Protein 3NBM (pdb70)

Nearest PDB structures (foldseek):
  3nbm-assembly1_A  TM=1.002E+00  e=9.941E-20  Streptococcus pneumoniae TIGR4
  1h9c-assembly1_A  TM=7.839E-01  e=8.349E-05  Escherichia coli str. K-12 substr. W3110
  1iib-assembly1_A  TM=7.149E-01  e=2.773E-05  Escherichia coli K-12
  2wy2-assembly1_D  TM=7.143E-01  e=6.442E-05  Escherichia coli
  5veg-assembly3_C  TM=4.419E-01  e=1.312E-02  Limosilactobacillus reuteri

Solvent-accessible surface area: 5790 Å² total

InterPro domains:
  IPR003352 Phosphotransferase system, EIIC [PF02378] (29-353)
  IPR003501 Phosphotransferase system, EIIB component, type 2/3 [PF02302] (457-543)
  IPR004501 Phosphotransferase system, EIIC component, type 3 [PS51105] (8-414)
  IPR013012 Phosphotransferase system, EIIB component, type 3 [PS51100] (455-558)
  IPR036095 PTS system IIB component-like superfamily [SSF52794] (456-542)
  IPR041713 PTS system lactose-specific EIICB component, IIB domain [cd05565] (456-554)
  IPR051088 Bacterial PTS System Sugar-Specific EIIC/EIIB [PTHR33989] (1-439)

B-factor: mean 13.68, std 9.18, range [4.87, 83.89]

CATH classification: 3.40.50.2300

Foldseek 3Di:
DAAEEEEEEQPPCLSVLLQVLQVVLCVVVVHRYHYDYDYPPVCLVVLVHQEYEYEARCQVCQVCVVSCVVSVRFYYYDHVVSVVSSVHSNVSNVVVVVRPD

Secondary structure (DSSP, 8-state):
--EEEEEEESSSSHHHHHHHHHHHHHHHHT-SEEEEEEETTS-S-----SEEEE-GGGGGGS---TGGGGTT-EEEE----HHHHHT-HHHHHHHHHHT--

Sequence (101 aa):
KELKVLVLCAGSGTSAQQLANAINEGANLTEVVRRVIANSGAYGAHYDIGVYDLIILAPQVRSYYREKKVDAEERLLGIQIVVATRGEYIHHLTKSPSKALQFVLEEHYQ

Radius of gyration: 12.32 Å; Cα contacts (8 Å, |Δi|>4): 194; chains: 1; bounding box: 29×33×20 Å

Organism: Streptococcus pneumoniae serotype 4 (strain ATCC BAA-334 / TIGR4) (NCBI:txid170187)

Structure (mmCIF, N/CA/C/O backbone):
data_3NBM
#
_entry.id   3NBM
#
_cell.length_a   41.372
_cell.length_b   41.372
_cell.length_c   98.527
_cell.angle_alpha   90.000
_cell.angle_beta   90.000
_cell.angle_gamma   90.000
#
_symmetry.space_group_name_H-M   'P 43 21 2'
#
loop_
_entity.id
_entity.type
_entity.pdbx_description
1 polymer 'PTS system, lactose-specific IIBC components'
2 non-polymer GLYCEROL
3 water water
#
loop_
_atom_site.group_PDB
_atom_site.id
_atom_site.type_symbol
_atom_site.label_atom_id
_atom_site.label_alt_id
_atom_site.label_comp_id
_atom_site.label_asym_id
_atom_site.label_entity_id
_atom_site.label_seq_id
_atom_site.pdbx_PDB_ins_code
_atom_site.Cartn_x
_atom_site.Cartn_y
_atom_site.Cartn_z
_atom_site.occupancy
_atom_site.B_iso_or_equiv
_atom_site.auth_seq_id
_atom_site.auth_comp_id
_atom_site.auth_asym_id
_atom_site.auth_atom_id
_atom_site.pdbx_PDB_model_num
ATOM 1 N N . LYS A 1 5 ? 4.527 15.548 26.945 1.00 22.46 454 LYS A N 1
ATOM 2 C CA . LYS A 1 5 ? 5.949 15.524 26.504 1.00 19.16 454 LYS A CA 1
ATOM 3 C C . LYS A 1 5 ? 6.657 14.259 26.999 1.00 16.93 454 LYS A C 1
ATOM 4 O O . LYS A 1 5 ? 6.393 13.750 28.091 1.00 18.52 454 LYS A O 1
ATOM 6 N N . GLU A 1 6 ? 7.571 13.767 26.182 1.00 13.59 455 GLU A N 1
ATOM 7 C CA . GLU A 1 6 ? 8.465 12.69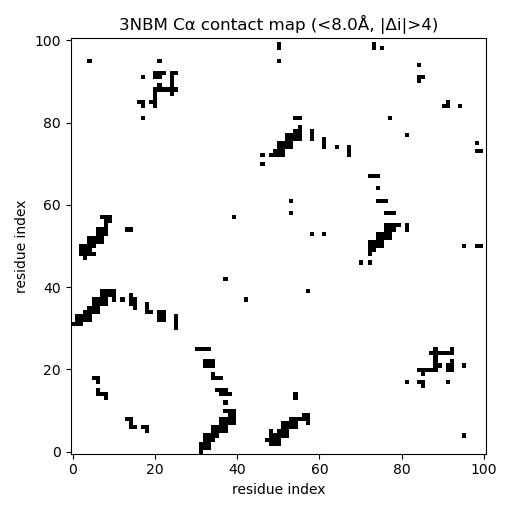1 26.582 1.00 10.94 455 GLU A CA 1
ATOM 8 C C . GLU A 1 6 ? 9.420 13.168 27.670 1.00 8.72 455 GLU A C 1
ATOM 9 O O . GLU A 1 6 ? 9.974 14.242 27.553 1.00 9.53 455 GLU A O 1
ATOM 15 N N . LEU A 1 7 ? 9.594 12.366 28.707 1.00 7.80 456 LEU A N 1
ATOM 16 C CA . LEU A 1 7 ? 10.558 12.642 29.760 1.00 7.46 456 LEU A CA 1
ATOM 17 C C . LEU A 1 7 ? 11.985 12.474 29.229 1.00 6.82 456 LEU A C 1
ATOM 18 O O . LEU A 1 7 ? 12.308 11.448 28.629 1.00 8.09 456 LEU A O 1
ATOM 23 N N . LYS A 1 8 ? 12.817 13.488 29.432 1.00 6.03 457 LYS A N 1
ATOM 24 C CA . LYS A 1 8 ? 14.191 13.497 28.908 1.00 6.30 457 LYS A CA 1
ATOM 25 C C . LYS A 1 8 ? 15.162 13.348 30.088 1.00 5.59 457 LYS A C 1
ATOM 26 O O . LYS A 1 8 ? 15.160 14.170 31.011 1.00 5.78 457 LYS A O 1
ATOM 32 N N . VAL A 1 9 ? 15.974 12.291 30.031 1.00 5.29 458 VAL A N 1
ATOM 33 C CA . VAL A 1 9 ? 16.916 11.937 31.085 1.00 5.30 458 VAL A CA 1
ATOM 34 C C . VAL A 1 9 ? 18.346 11.994 30.530 1.00 4.93 458 VAL A C 1
ATOM 35 O O . VAL A 1 9 ? 18.612 11.489 29.450 1.00 5.52 458 VAL A O 1
ATOM 39 N N . LEU A 1 10 ? 19.243 12.615 31.287 1.00 5.14 459 LEU A N 1
ATOM 40 C CA . LEU A 1 10 ? 20.672 12.633 30.971 1.00 4.95 459 LEU A CA 1
ATOM 41 C C . LEU A 1 10 ? 21.444 11.966 32.093 1.00 5.13 459 LEU A C 1
ATOM 42 O O . LEU A 1 10 ? 21.284 12.337 33.254 1.00 6.09 459 LEU A O 1
ATOM 47 N N . VAL A 1 11 ? 22.209 10.930 31.756 1.00 4.88 460 VAL A N 1
ATOM 48 C CA . VAL A 1 11 ? 23.090 10.254 32.704 1.00 5.28 460 VAL A CA 1
ATOM 49 C C . VAL A 1 11 ? 24.525 10.743 32.449 1.00 4.87 460 VAL A C 1
ATOM 50 O O . VAL A 1 11 ? 24.996 10.677 31.324 1.00 5.78 460 VAL A O 1
ATOM 54 N N . LEU A 1 12 ? 25.191 11.226 33.499 1.00 5.44 461 LEU A N 1
ATOM 55 C CA . LEU A 1 12 ? 26.544 11.762 33.369 1.00 5.56 461 LEU A CA 1
ATOM 56 C C . LEU A 1 12 ? 27.535 10.903 34.127 1.00 6.57 461 LEU A C 1
ATOM 57 O O . LEU A 1 12 ? 27.282 10.479 35.249 1.00 7.28 461 LEU A O 1
ATOM 62 N N . CYS A 1 13 ? 28.692 10.669 33.510 1.00 6.93 462 CYS A N 1
ATOM 63 C CA . CYS A 1 13 ? 29.811 10.026 34.192 1.00 7.46 462 CYS A CA 1
ATOM 64 C C . CYS A 1 13 ? 31.057 10.903 34.022 1.00 8.61 462 CYS A C 1
ATOM 65 O O . CYS A 1 13 ? 30.966 12.044 33.548 1.00 9.69 462 CYS A O 1
ATOM 68 N N . ALA A 1 14 ? 32.202 10.362 34.428 1.00 8.98 463 ALA A N 1
ATOM 69 C CA . ALA A 1 14 ? 33.462 11.063 34.349 1.00 10.62 463 ALA A CA 1
ATOM 70 C C . ALA A 1 14 ? 34.219 10.744 33.062 1.00 11.51 463 ALA A C 1
ATOM 71 O O . ALA A 1 14 ? 35.386 11.115 32.923 1.00 14.52 463 ALA A O 1
ATOM 73 N N . GLY A 1 15 ? 33.555 10.099 32.113 1.00 11.23 464 GLY A N 1
ATOM 74 C CA . GLY A 1 15 ? 34.106 9.795 30.803 1.00 12.56 464 GLY A CA 1
ATOM 75 C C . GLY A 1 15 ? 34.522 8.365 30.568 1.00 11.52 464 GLY A C 1
ATOM 76 O O . GLY A 1 15 ? 35.069 8.057 29.523 1.00 12.97 464 GLY A O 1
ATOM 77 N N . SER A 1 16 ? 34.264 7.485 31.528 1.00 10.81 465 SER A N 1
ATOM 78 C CA . SER A 1 16 ? 34.563 6.074 31.335 1.00 9.67 465 SER A CA 1
ATOM 79 C C . SER A 1 16 ? 33.600 5.404 30.370 1.00 10.07 465 SER A C 1
ATOM 80 O O . SER A 1 16 ? 33.893 4.327 29.851 1.00 11.15 465 SER A O 1
ATOM 83 N N 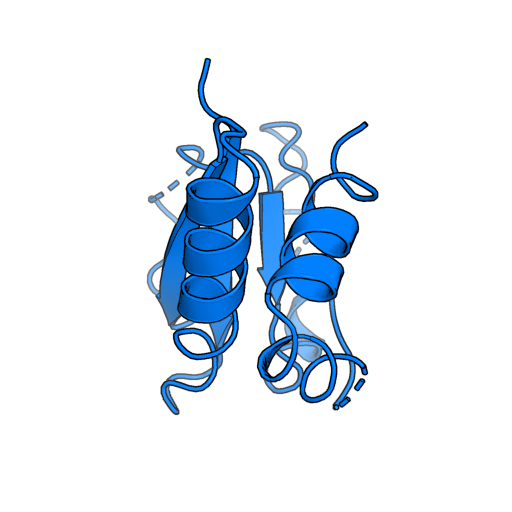. GLY A 1 17 ? 32.430 6.015 30.194 1.00 11.10 466 GLY A N 1
ATOM 84 C CA . GLY A 1 17 ? 31.365 5.424 29.398 1.00 11.48 466 GLY A CA 1
ATOM 85 C C . GLY A 1 17 ? 30.337 4.642 30.208 1.00 10.00 466 GLY A C 1
ATOM 86 O O . GLY A 1 17 ? 29.355 4.101 29.681 1.00 11.25 466 GLY A O 1
ATOM 87 N N . THR A 1 18 ? 30.530 4.594 31.513 1.00 8.95 467 THR A N 1
ATOM 88 C CA . THR A 1 18 ? 29.590 3.927 32.365 1.00 8.01 467 THR A CA 1
ATOM 89 C C . THR A 1 18 ? 28.179 4.544 32.273 1.00 7.78 467 THR A C 1
ATOM 90 O O . THR A 1 18 ? 27.196 3.836 32.443 1.00 8.84 467 THR A O 1
ATOM 94 N N . SER A 1 19 ? 28.072 5.852 32.014 1.00 7.43 468 SER A N 1
ATOM 95 C CA . SER A 1 19 ? 26.760 6.491 31.890 1.00 6.97 468 SER A CA 1
ATOM 96 C C . SER A 1 19 ? 25.889 5.843 30.804 1.00 7.19 468 SER A C 1
ATOM 97 O O . SER A 1 19 ? 24.670 5.745 30.935 1.00 7.39 468 SER A O 1
ATOM 100 N N . ALA A 1 20 ? 26.508 5.401 29.724 1.00 7.38 469 ALA A N 1
ATOM 101 C CA . ALA A 1 20 ? 25.790 4.760 28.641 1.00 8.63 469 ALA A CA 1
ATOM 102 C C . ALA A 1 20 ? 25.121 3.457 29.098 1.00 8.55 469 ALA A C 1
ATOM 103 O O . ALA A 1 20 ? 24.080 3.086 28.555 1.00 9.04 469 ALA A O 1
ATOM 105 N N A GLN A 1 21 ? 25.719 2.757 30.066 0.50 8.59 470 GLN A N 1
ATOM 106 N N B GLN A 1 21 ? 25.714 2.756 30.064 0.50 8.97 470 GLN A N 1
ATOM 107 C CA A GLN A 1 21 ? 25.154 1.505 30.578 0.50 8.85 470 GLN A CA 1
ATOM 108 C CA B GLN A 1 21 ? 25.133 1.504 30.545 0.50 9.56 470 GLN A CA 1
ATOM 109 C C A GLN A 1 21 ? 23.775 1.766 31.189 0.50 7.93 470 GLN A C 1
ATOM 110 C C B GLN A 1 21 ? 23.770 1.764 31.190 0.50 8.31 470 GLN A C 1
ATOM 111 O O A GLN A 1 21 ? 22.828 1.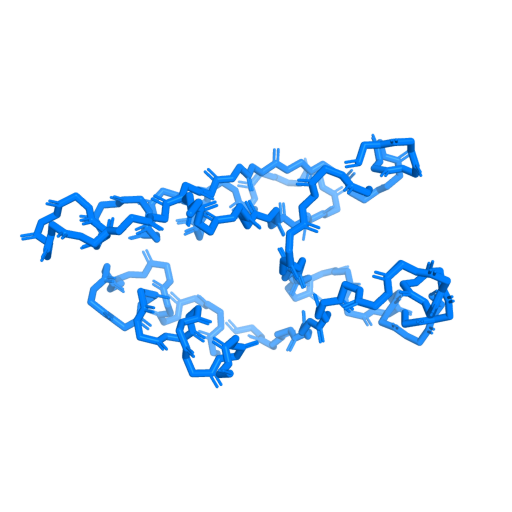012 30.963 0.50 9.18 470 GLN A O 1
ATOM 112 O O B GLN A 1 21 ? 22.819 1.012 30.970 0.50 9.47 470 GLN A O 1
ATOM 123 N N . LEU A 1 22 ? 23.661 2.817 31.989 1.00 7.66 471 LEU A N 1
ATOM 124 C CA . LEU A 1 22 ? 22.372 3.161 32.570 1.00 7.02 471 LEU A CA 1
ATOM 125 C C . LEU A 1 22 ? 21.413 3.739 31.529 1.00 6.41 471 LEU A C 1
ATOM 126 O O . LEU A 1 22 ? 20.239 3.368 31.517 1.00 6.55 471 LEU A O 1
ATOM 131 N N . ALA A 1 23 ? 21.889 4.626 30.647 1.00 6.41 472 ALA A N 1
ATOM 132 C CA . ALA A 1 23 ? 21.002 5.147 29.591 1.00 6.24 472 ALA A CA 1
ATOM 133 C C . ALA A 1 23 ? 20.407 4.006 28.768 1.00 7.03 472 ALA A C 1
ATOM 134 O O . ALA A 1 23 ? 19.211 4.021 28.451 1.00 7.28 472 ALA A O 1
ATOM 136 N N . ASN A 1 24 ? 21.242 3.033 28.410 1.00 7.00 473 ASN A N 1
ATOM 137 C CA . ASN A 1 24 ? 20.744 1.900 27.645 1.00 8.28 473 ASN A CA 1
ATOM 138 C C . ASN A 1 24 ? 19.680 1.107 28.396 1.00 7.32 473 ASN A C 1
ATOM 139 O O . ASN A 1 24 ? 18.666 0.711 27.813 1.00 8.36 473 ASN A O 1
ATOM 144 N N . ALA A 1 25 ? 19.904 0.863 29.684 1.00 7.49 474 ALA A N 1
ATOM 145 C CA . ALA A 1 25 ? 18.942 0.123 30.500 1.00 7.72 474 ALA A CA 1
ATOM 146 C C . ALA A 1 25 ? 17.617 0.882 30.591 1.00 7.27 474 ALA A C 1
ATOM 147 O O . ALA A 1 25 ? 16.545 0.282 30.474 1.00 7.98 474 ALA A O 1
ATOM 149 N N . ILE A 1 26 ? 17.687 2.193 30.811 1.00 6.72 475 ILE A N 1
ATOM 150 C CA . ILE A 1 26 ? 16.483 3.006 30.901 1.00 6.59 475 ILE A CA 1
ATOM 151 C C . ILE A 1 26 ? 15.714 2.926 29.589 1.00 6.79 475 ILE A C 1
ATOM 152 O O . ILE A 1 26 ? 14.490 2.724 29.575 1.00 7.97 475 ILE A O 1
ATOM 157 N N . ASN A 1 27 ? 16.427 3.098 28.481 1.00 6.92 476 ASN A N 1
ATOM 158 C CA . ASN A 1 27 ? 15.789 3.064 27.173 1.00 7.95 476 ASN A CA 1
ATOM 159 C C . ASN A 1 27 ? 15.175 1.710 26.856 1.00 7.96 476 ASN A C 1
ATOM 160 O O . ASN A 1 27 ? 14.093 1.643 26.277 1.00 9.36 476 ASN A O 1
ATOM 165 N N . GLU A 1 28 ? 15.853 0.626 27.216 1.00 8.59 477 GLU A N 1
ATOM 166 C CA . GLU A 1 28 ? 15.293 -0.694 26.975 1.00 9.68 477 GLU A CA 1
ATOM 167 C C . GLU A 1 28 ? 14.035 -0.859 27.839 1.00 9.32 477 GLU A C 1
ATOM 168 O O . GLU A 1 28 ? 13.017 -1.407 27.379 1.00 10.09 477 GLU A O 1
ATOM 174 N N . GLY A 1 29 ? 14.089 -0.437 29.094 1.00 8.66 478 GLY A N 1
ATOM 175 C CA . GLY A 1 29 ? 12.917 -0.562 29.946 1.00 9.07 478 GLY A CA 1
ATOM 176 C C . GLY A 1 29 ? 11.770 0.284 29.415 1.00 8.82 478 GLY A C 1
ATOM 177 O O . GLY A 1 29 ? 10.620 -0.151 29.361 1.00 9.30 478 GLY A O 1
ATOM 178 N N . ALA A 1 30 ? 12.065 1.512 29.006 1.00 9.02 479 ALA A N 1
ATOM 179 C CA . ALA A 1 30 ? 11.026 2.396 28.457 1.00 9.32 479 ALA A CA 1
ATOM 180 C C . ALA A 1 30 ? 10.379 1.786 27.207 1.00 9.45 479 ALA A C 1
ATOM 181 O O . ALA A 1 30 ? 9.159 1.791 27.027 1.00 9.44 479 ALA A O 1
ATOM 183 N N . ASN A 1 31 ? 11.208 1.234 26.334 1.00 9.71 480 ASN A N 1
ATOM 184 C CA . ASN A 1 31 ? 10.731 0.644 25.096 1.00 10.71 480 ASN A CA 1
ATOM 185 C C . ASN A 1 31 ? 9.826 -0.557 25.389 1.00 10.98 480 ASN A C 1
ATOM 186 O O . ASN A 1 31 ? 8.718 -0.628 24.865 1.00 12.08 480 ASN A O 1
ATOM 191 N N . LEU A 1 32 ? 10.293 -1.464 26.244 1.00 10.81 481 LEU A N 1
ATOM 192 C CA . LEU A 1 32 ? 9.553 -2.688 26.530 1.00 12.01 481 LEU A CA 1
ATOM 193 C C . LEU A 1 32 ? 8.246 -2.406 27.268 1.00 11.99 481 LEU A C 1
ATOM 194 O O . LEU A 1 32 ? 7.247 -3.103 27.073 1.00 13.87 481 LEU A O 1
ATOM 199 N N . THR A 1 33 ? 8.259 -1.404 28.133 1.00 11.90 482 THR A N 1
ATOM 200 C CA . THR A 1 33 ? 7.104 -1.014 28.927 1.00 12.00 482 THR A CA 1
ATOM 201 C C . THR A 1 33 ? 6.183 -0.031 28.185 1.00 11.39 482 THR A C 1
ATOM 202 O O . THR A 1 33 ? 5.048 0.204 28.614 1.00 12.85 482 THR A O 1
ATOM 206 N N . GLU A 1 34 ? 6.663 0.502 27.055 1.00 11.82 483 GLU A N 1
ATOM 207 C CA . GLU A 1 34 ? 5.939 1.470 26.247 1.00 12.04 483 GLU A CA 1
ATOM 208 C C . GLU A 1 34 ? 5.588 2.729 27.020 1.00 12.96 483 GLU A C 1
ATOM 209 O O . GLU A 1 34 ? 4.444 3.167 27.027 1.00 15.36 483 GLU A O 1
ATOM 215 N N . VAL A 1 35 ? 6.603 3.322 27.656 1.00 12.56 484 VAL A N 1
ATOM 216 C CA A VAL A 1 35 ? 6.483 4.562 28.421 0.70 13.56 484 VAL A CA 1
ATOM 217 C CA B VAL A 1 35 ? 6.437 4.589 28.362 0.30 13.00 484 VAL A CA 1
ATOM 218 C C . VAL A 1 35 ? 7.326 5.643 27.716 1.00 12.07 484 VAL A C 1
ATOM 219 O O . VAL A 1 35 ? 8.363 5.331 27.073 1.00 12.11 484 VAL A O 1
ATOM 226 N N . ARG A 1 36 ? 6.903 6.895 27.818 1.00 10.14 485 ARG A N 1
ATOM 227 C CA A ARG A 1 36 ? 7.534 7.982 27.075 0.50 9.65 485 ARG A CA 1
ATOM 228 C CA B ARG A 1 36 ? 7.542 7.976 27.078 0.50 9.40 485 ARG A CA 1
ATOM 229 C C . ARG A 1 36 ? 8.714 8.591 27.833 1.00 8.78 485 ARG A C 1
ATOM 230 O O . ARG A 1 36 ? 8.583 9.585 28.535 1.00 8.32 485 ARG A O 1
ATOM 245 N N . VAL A 1 37 ? 9.862 7.946 27.672 1.00 8.40 486 VAL A N 1
ATOM 246 C CA . VAL A 1 37 ? 11.124 8.332 28.280 1.00 8.10 486 VAL A CA 1
ATOM 247 C C . VAL A 1 37 ? 12.234 8.085 27.287 1.00 7.65 486 VAL A C 1
ATOM 248 O O . VAL A 1 37 ? 12.242 7.050 26.598 1.00 8.57 486 VAL A O 1
ATOM 252 N N . ILE A 1 38 ? 13.156 9.045 27.190 1.00 7.12 487 ILE A N 1
ATOM 253 C CA . ILE A 1 38 ? 14.428 8.839 26.489 1.00 6.81 487 ILE A CA 1
ATOM 254 C C . ILE A 1 38 ? 15.571 9.239 27.427 1.00 5.94 487 ILE A C 1
ATOM 255 O O . ILE A 1 38 ? 15.494 10.260 28.102 1.00 6.89 487 ILE A O 1
ATOM 260 N N . ALA A 1 39 ? 16.603 8.407 27.443 1.00 5.73 488 ALA A N 1
ATOM 261 C CA . ALA A 1 39 ? 17.832 8.675 28.177 1.00 5.61 488 ALA A CA 1
ATOM 262 C C . ALA A 1 39 ? 19.016 8.811 27.250 1.00 5.81 488 ALA A C 1
ATOM 263 O O . ALA A 1 39 ? 19.215 7.981 26.353 1.00 7.62 488 ALA A O 1
ATOM 265 N N . ASN A 1 40 ? 19.825 9.821 27.517 1.00 5.98 489 ASN A N 1
ATOM 266 C CA . ASN A 1 40 ? 21.123 9.992 26.885 1.00 6.51 489 ASN A CA 1
ATOM 267 C C . ASN A 1 40 ? 22.207 9.914 27.909 1.00 5.54 489 ASN A C 1
ATOM 268 O O . ASN A 1 40 ? 21.943 10.000 29.113 1.00 6.25 489 ASN A O 1
ATOM 273 N N . SER A 1 41 ? 23.433 9.757 27.428 1.00 6.67 490 SER A N 1
ATOM 274 C CA . SER A 1 41 ? 24.620 9.735 28.283 1.00 7.65 490 SER A CA 1
ATOM 275 C C . SER A 1 41 ? 25.608 10.797 27.835 1.00 7.26 490 SER A C 1
ATOM 276 O O . SER A 1 41 ? 25.633 11.203 26.678 1.00 7.71 490 SER A O 1
ATOM 279 N N . GLY A 1 42 ? 26.429 11.220 28.763 1.00 7.08 491 GLY A N 1
ATOM 280 C CA . GLY A 1 42 ? 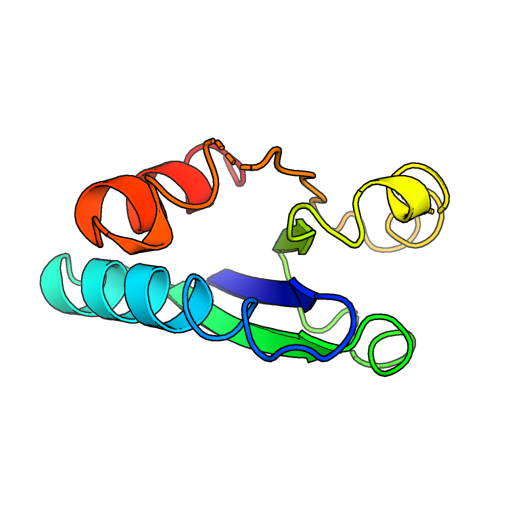27.444 12.195 28.467 1.00 8.18 491 GLY A CA 1
ATOM 281 C C . GLY A 1 42 ? 28.459 12.283 29.565 1.00 7.40 491 GLY A C 1
ATOM 282 O O . GLY A 1 42 ? 28.306 11.681 30.642 1.00 7.47 491 GLY A O 1
ATOM 283 N N . ALA A 1 43 ? 29.516 13.061 29.318 1.00 8.19 492 ALA A N 1
ATOM 284 C CA . ALA A 1 43 ? 30.548 13.345 30.300 1.00 8.10 492 ALA A CA 1
ATOM 285 C C . ALA A 1 43 ? 30.217 14.618 31.097 1.00 7.54 492 ALA A C 1
ATOM 286 O O . ALA A 1 43 ? 29.814 15.627 30.517 1.00 8.08 492 ALA A O 1
ATOM 288 N N . TYR A 1 44 ? 30.415 14.563 32.406 1.00 7.13 493 TYR A N 1
ATOM 289 C CA . TYR A 1 44 ? 30.271 15.753 33.246 1.00 6.89 493 TYR A CA 1
ATOM 290 C C . TYR A 1 44 ? 31.299 16.779 32.796 1.00 7.11 493 TYR A C 1
ATOM 291 O O . TYR A 1 44 ? 32.488 16.495 32.741 1.00 8.91 493 TYR A O 1
ATOM 300 N N . GLY A 1 45 ? 30.830 17.971 32.491 1.00 7.12 494 GLY A N 1
ATOM 301 C CA . GLY A 1 45 ? 31.645 19.022 31.907 1.00 7.68 494 GLY A CA 1
ATOM 302 C C . GLY A 1 45 ? 31.270 19.399 30.487 1.00 8.17 494 GLY A C 1
ATOM 303 O O . GLY A 1 45 ? 31.612 20.491 30.035 1.00 9.30 494 GLY A O 1
ATOM 304 N N . ALA A 1 46 ? 30.570 18.507 29.773 1.00 8.05 495 ALA A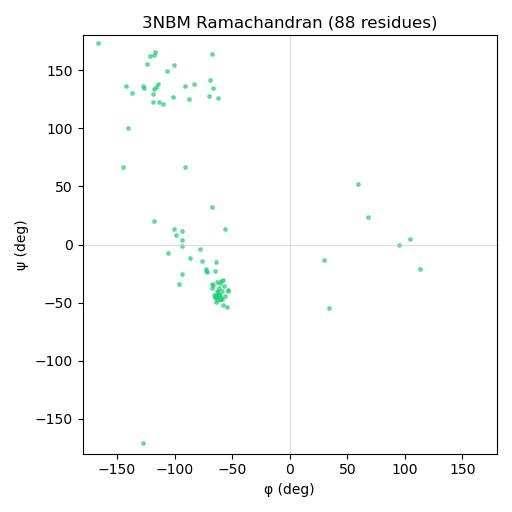 N 1
ATOM 305 C CA . ALA A 1 46 ? 30.018 18.799 28.440 1.00 8.51 495 ALA A CA 1
ATOM 306 C C . ALA A 1 46 ? 28.551 19.173 28.518 1.00 7.56 495 ALA A C 1
ATOM 307 O O . ALA A 1 46 ? 27.910 19.367 27.494 1.00 8.77 495 ALA A O 1
ATOM 309 N N . HIS A 1 47 ? 28.033 19.349 29.741 1.00 7.51 496 HIS A N 1
ATOM 310 C CA . HIS A 1 47 ? 26.595 19.436 29.965 1.00 7.74 496 HIS A CA 1
ATOM 311 C C . HIS A 1 47 ? 26.065 20.839 30.265 1.00 8.07 496 HIS A C 1
ATOM 312 O O . HIS A 1 47 ? 24.855 21.013 30.382 1.00 8.51 496 HIS A O 1
ATOM 319 N N . TYR A 1 48 ? 26.933 21.837 30.442 1.00 8.58 497 TYR A N 1
ATOM 320 C CA . TYR A 1 48 ? 26.471 23.099 31.005 1.00 8.94 497 TYR A CA 1
ATOM 321 C C . TYR A 1 48 ? 25.456 23.816 30.148 1.00 10.47 497 TYR A C 1
ATOM 322 O O . TYR A 1 48 ? 24.586 24.473 30.693 1.00 12.01 497 TYR A O 1
ATOM 331 N N . ASP A 1 49 ? 25.540 23.685 28.827 1.00 9.69 498 ASP A N 1
ATOM 332 C CA . ASP A 1 49 ? 24.575 24.348 27.947 1.00 11.31 498 ASP A CA 1
ATOM 333 C C . ASP A 1 49 ? 23.409 23.466 27.574 1.00 10.78 498 ASP A C 1
ATOM 334 O O . ASP A 1 49 ? 22.357 23.994 27.217 1.00 14.59 498 ASP A O 1
ATOM 339 N N . ILE A 1 50 ? 23.571 22.141 27.594 1.00 9.52 499 ILE A N 1
ATOM 340 C CA . ILE A 1 50 ? 22.512 21.223 27.218 1.00 8.62 499 ILE A CA 1
ATOM 341 C C . ILE A 1 50 ? 21.650 20.797 28.382 1.00 8.83 499 ILE A C 1
ATOM 342 O O . ILE A 1 50 ? 20.592 20.218 28.178 1.00 8.55 499 ILE A O 1
ATOM 355 N N . GLY A 1 52 ? 19.600 22.204 30.311 1.00 11.00 501 GLY A N 1
ATOM 356 C CA . GLY A 1 52 ? 18.247 22.693 30.287 1.00 12.47 501 GLY A CA 1
ATOM 357 C C . GLY A 1 52 ? 17.285 21.984 29.369 1.00 12.08 501 GLY A C 1
ATOM 358 O O . GLY A 1 52 ? 16.071 22.151 29.486 1.00 14.38 501 GLY A O 1
ATOM 359 N N . VAL A 1 53 ? 17.803 21.160 28.468 1.00 9.49 502 VAL A N 1
ATOM 360 C CA . VAL A 1 53 ? 16.981 20.326 27.603 1.00 9.91 502 VAL A CA 1
ATOM 361 C C . VAL A 1 53 ? 16.339 19.181 28.399 1.00 7.93 502 VAL A C 1
ATOM 362 O O . VAL A 1 53 ? 15.347 18.590 27.972 1.00 9.26 502 VAL A O 1
ATOM 366 N N . TYR A 1 54 ? 16.951 18.825 29.531 1.00 7.01 503 TYR A N 1
ATOM 367 C CA . TYR A 1 54 ? 16.593 17.615 30.253 1.00 6.00 503 TYR A CA 1
ATOM 368 C C . TYR A 1 54 ? 15.701 17.913 31.452 1.00 5.86 503 TYR A C 1
ATOM 369 O O . TYR A 1 54 ? 15.718 18.990 32.034 1.00 8.00 503 TYR A O 1
ATOM 378 N N . ASP A 1 55 ? 14.924 16.904 31.829 1.00 5.84 504 ASP A N 1
ATOM 379 C CA . ASP A 1 55 ? 14.031 16.955 32.979 1.00 6.50 504 ASP A CA 1
ATOM 380 C C . ASP A 1 55 ? 14.655 16.351 34.237 1.00 5.72 504 ASP A C 1
ATOM 381 O O . ASP A 1 55 ? 14.382 16.793 35.348 1.00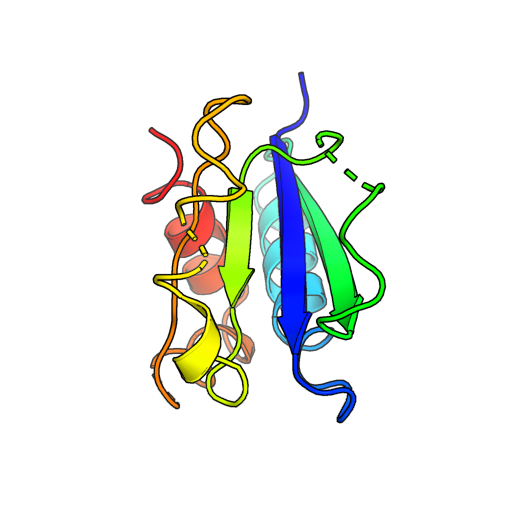 6.68 504 ASP A O 1
ATOM 386 N N . LEU A 1 56 ? 15.476 15.313 34.057 1.00 5.61 505 LEU A N 1
ATOM 387 C CA . LEU A 1 56 ? 16.122 14.560 35.127 1.00 5.75 505 LEU A CA 1
ATOM 388 C C . LEU A 1 56 ? 17.550 14.308 34.712 1.00 5.65 505 LEU A C 1
ATOM 389 O O . LEU A 1 56 ? 17.782 13.846 33.605 1.00 5.96 505 LEU A O 1
ATOM 394 N N . ILE A 1 57 ? 18.499 14.612 35.603 1.00 5.01 506 ILE A N 1
ATOM 395 C CA . ILE A 1 57 ? 19.911 14.298 35.382 1.00 5.27 506 ILE A CA 1
ATOM 396 C C . ILE A 1 57 ? 20.319 13.368 36.498 1.00 4.93 506 ILE A C 1
ATOM 397 O O . ILE A 1 57 ? 20.090 13.625 37.676 1.00 6.15 506 ILE A O 1
ATOM 402 N N . ILE A 1 58 ? 20.939 12.264 36.100 1.00 5.20 507 ILE A N 1
ATOM 403 C CA . ILE A 1 58 ? 21.433 11.240 37.019 1.00 5.42 507 ILE A CA 1
ATOM 404 C C . ILE A 1 58 ? 22.968 11.200 36.959 1.00 5.39 507 ILE A C 1
ATOM 405 O O . ILE A 1 58 ? 23.555 11.049 35.895 1.00 6.63 507 ILE A O 1
ATOM 410 N N . LEU A 1 59 ? 23.587 11.390 38.116 1.00 5.82 508 LEU A N 1
ATOM 411 C CA . LEU A 1 59 ? 25.032 11.305 38.254 1.00 5.79 508 LEU A CA 1
ATOM 412 C C . LEU A 1 59 ? 25.417 9.851 38.524 1.00 6.51 508 LEU A C 1
ATOM 413 O O . LEU A 1 59 ? 24.926 9.237 39.478 1.00 6.91 508 LEU A O 1
ATOM 418 N N . ALA A 1 60 ? 26.322 9.316 37.697 1.00 6.54 509 ALA A N 1
ATOM 419 C CA . ALA A 1 60 ? 26.926 8.013 37.946 1.00 7.13 509 ALA A CA 1
ATOM 420 C C . ALA A 1 60 ? 27.825 8.106 39.189 1.00 7.53 509 ALA A C 1
ATOM 421 O O . ALA A 1 60 ? 28.204 9.215 39.620 1.00 6.96 509 ALA A O 1
ATOM 423 N N . PRO A 1 61 ? 28.216 6.964 39.772 1.00 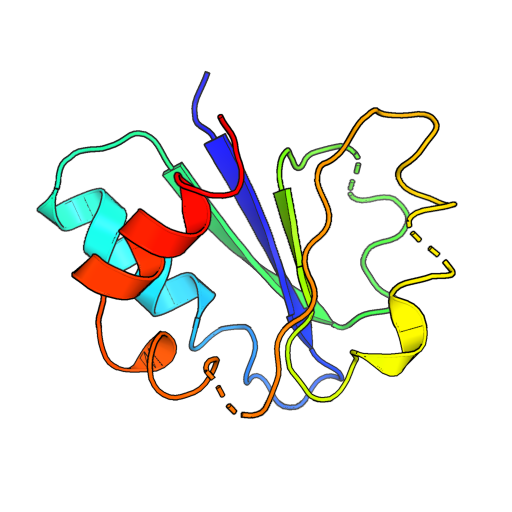7.48 510 PRO A N 1
ATOM 424 C CA . PRO A 1 61 ? 28.960 6.971 41.033 1.00 8.28 510 PRO A CA 1
ATOM 425 C C . PRO A 1 61 ? 30.202 7.839 41.011 1.00 8.37 510 PRO A C 1
ATOM 426 O O . PRO A 1 61 ? 30.470 8.536 41.983 1.00 9.21 510 PRO A O 1
ATOM 430 N N . GLN A 1 62 ? 30.921 7.830 39.917 1.00 8.61 511 GLN A N 1
ATOM 431 C CA . GLN A 1 62 ? 32.202 8.511 39.874 1.00 10.04 511 GLN A CA 1
ATOM 432 C C . GLN A 1 62 ? 32.147 10.006 39.725 1.00 9.25 511 GLN A C 1
ATOM 433 O O . GLN A 1 62 ? 33.172 10.668 39.792 1.00 10.05 511 GLN A O 1
ATOM 439 N N . VAL A 1 63 ? 30.941 10.551 39.570 1.00 8.38 512 VAL A N 1
ATOM 440 C CA . VAL A 1 63 ? 30.727 12.006 39.589 1.00 8.45 512 VAL A CA 1
ATOM 441 C C . VAL A 1 63 ? 29.811 12.453 40.729 1.00 8.66 512 VAL A C 1
ATOM 442 O O . VAL A 1 63 ? 29.318 13.574 40.734 1.00 9.17 512 VAL A O 1
ATOM 446 N N . ARG A 1 64 ? 29.681 11.616 41.756 1.00 9.74 513 ARG A N 1
ATOM 447 C CA . ARG A 1 64 ? 28.897 11.972 42.947 1.00 9.87 513 ARG A CA 1
ATOM 448 C C . ARG A 1 64 ? 29.390 13.240 43.632 1.00 9.65 513 ARG A C 1
ATOM 449 O O . ARG A 1 64 ? 28.585 13.984 44.194 1.00 11.14 513 ARG A O 1
ATOM 457 N N . SER A 1 65 ? 30.684 13.525 43.562 1.00 10.71 514 SER A N 1
ATOM 458 C CA . SER A 1 65 ? 31.244 14.710 44.203 1.00 12.11 514 SER A CA 1
ATOM 459 C C . SER A 1 65 ? 30.725 16.029 43.635 1.00 12.03 514 SER A C 1
ATOM 460 O O . SER A 1 65 ? 30.913 17.085 44.262 1.00 14.71 514 SER A O 1
ATOM 463 N N . TYR A 1 66 ? 30.094 15.988 42.461 1.00 10.62 515 TYR A N 1
ATOM 464 C CA . TYR A 1 66 ? 29.523 17.198 41.859 1.00 10.83 515 TYR A CA 1
ATOM 465 C C . TYR A 1 66 ? 28.040 17.415 42.198 1.00 11.14 515 TYR A C 1
ATOM 466 O O . TYR A 1 66 ? 27.432 18.355 41.690 1.00 10.88 515 TYR A O 1
ATOM 475 N N . TYR A 1 67 ? 27.439 16.585 43.040 1.00 10.42 516 TYR A N 1
ATOM 476 C CA . TYR A 1 67 ? 26.021 16.690 43.316 1.00 10.15 516 TYR A CA 1
ATOM 477 C C . TYR A 1 67 ? 25.584 18.081 43.791 1.00 9.56 516 TYR A C 1
ATOM 478 O O . TYR A 1 67 ? 24.639 18.642 43.252 1.00 9.54 516 TYR A O 1
ATOM 487 N N . ARG A 1 68 ? 26.223 18.610 44.834 1.00 9.96 517 ARG A N 1
ATOM 488 C CA . ARG A 1 68 ? 25.795 19.894 45.388 1.00 10.27 517 ARG A CA 1
ATOM 489 C C . ARG A 1 68 ? 25.876 20.999 44.357 1.00 9.20 517 ARG A C 1
ATOM 490 O O . ARG A 1 68 ? 24.946 21.818 44.244 1.00 9.17 517 ARG A O 1
ATOM 492 N N . GLU A 1 69 ? 26.980 21.073 43.621 1.00 8.69 518 GLU A N 1
ATOM 493 C CA . GLU A 1 69 ? 27.111 22.141 42.658 1.00 8.97 518 GLU A CA 1
ATOM 494 C C . GLU A 1 69 ? 26.109 21.975 41.521 1.00 7.95 518 GLU A C 1
ATOM 495 O O . GLU A 1 69 ? 25.557 22.964 41.052 1.00 8.44 518 GLU A O 1
ATOM 514 N N . LYS A 1 71 ? 23.163 20.647 41.841 1.00 8.22 520 LYS A N 1
ATOM 515 C CA A LYS A 1 71 ? 21.856 21.092 42.379 0.50 9.39 520 LYS A CA 1
ATOM 516 C CA B LYS A 1 71 ? 21.893 21.066 42.421 0.50 9.78 520 LYS A CA 1
ATOM 517 C C . LYS A 1 71 ? 21.715 22.591 42.290 1.00 9.50 520 LYS A C 1
ATOM 518 O O . LYS A 1 71 ? 20.635 23.105 41.960 1.00 10.78 520 LYS A O 1
ATOM 529 N N . VAL A 1 72 ? 22.790 23.339 42.568 1.00 8.08 521 VAL A N 1
ATOM 530 C CA . VAL A 1 72 ? 22.719 24.788 42.429 1.00 8.95 521 VAL A CA 1
ATOM 531 C C . VAL A 1 72 ? 22.486 25.158 40.969 1.00 10.54 521 VAL A C 1
ATOM 532 O O . VAL A 1 72 ? 21.619 25.969 40.664 1.00 12.83 521 VAL A O 1
ATOM 536 N N . ASP A 1 73 ? 23.203 24.530 40.050 1.00 11.18 522 ASP A N 1
ATOM 537 C CA . ASP A 1 73 ? 23.014 24.790 38.605 1.00 12.51 522 ASP A CA 1
ATOM 538 C C . ASP A 1 73 ? 21.596 24.465 38.147 1.00 13.11 522 ASP A C 1
ATOM 539 O O . ASP A 1 73 ? 21.030 25.180 37.266 1.00 16.50 522 ASP A O 1
ATOM 544 N N . ALA A 1 74 ? 20.980 23.463 38.751 1.00 13.31 523 ALA A N 1
ATOM 545 C CA . ALA A 1 74 ? 19.628 23.038 38.384 1.00 14.30 523 ALA A CA 1
ATOM 546 C C . ALA A 1 74 ? 18.555 23.989 38.936 1.00 14.23 523 ALA A C 1
ATOM 547 O O . ALA A 1 74 ? 17.392 23.896 38.512 1.00 14.59 523 ALA A O 1
ATOM 549 N N . GLU A 1 75 ? 18.894 24.875 39.882 1.00 13.42 524 GLU A N 1
ATOM 550 C CA A GLU A 1 75 ? 17.839 25.576 40.604 0.50 13.53 524 GLU A CA 1
ATOM 551 C CA B GLU A 1 75 ? 17.890 25.669 40.613 0.50 13.70 524 GLU A CA 1
ATOM 552 C C . GLU A 1 75 ? 17.069 26.572 39.722 1.00 13.42 524 GLU A C 1
ATOM 553 O O . GLU A 1 75 ? 15.898 26.755 39.951 1.00 14.36 524 GLU A O 1
ATOM 564 N N . ARG A 1 76 ? 17.697 27.182 38.720 1.00 13.23 525 ARG A N 1
ATOM 565 C CA . ARG A 1 76 ? 17.006 28.130 37.838 1.00 14.16 525 ARG A CA 1
ATOM 566 C C . ARG A 1 76 ? 16.070 27.472 36.901 1.00 13.33 525 ARG A C 1
ATOM 567 O O . ARG A 1 76 ? 15.156 28.102 36.407 1.00 15.16 525 ARG A O 1
ATOM 569 N N . LEU A 1 77 ? 16.293 26.191 36.621 1.00 12.19 526 LEU A N 1
ATOM 570 C CA A LEU A 1 77 ? 15.403 25.552 35.664 0.50 13.97 526 LEU A CA 1
ATOM 571 C CA B LEU A 1 77 ? 15.569 25.410 35.642 0.50 13.68 526 LEU A CA 1
ATOM 572 C C . LEU A 1 77 ? 14.475 24.542 36.290 1.00 13.12 526 LEU A C 1
ATOM 573 O O . LEU A 1 77 ? 13.534 24.094 35.651 1.00 16.02 526 LEU A O 1
ATOM 582 N N . GLY A 1 78 ? 14.626 24.263 37.575 1.00 12.14 527 GLY A N 1
ATOM 583 C CA . GLY A 1 78 ? 13.767 23.268 38.227 1.00 14.13 527 GLY A CA 1
ATOM 584 C C . GLY A 1 78 ? 14.004 21.835 37.751 1.00 13.92 527 GLY A C 1
ATOM 585 O O . GLY A 1 78 ? 13.081 21.020 37.834 1.00 19.68 527 GLY A O 1
ATOM 586 N N . ILE A 1 79 ? 15.192 21.531 37.218 1.00 12.65 528 ILE A N 1
ATOM 587 C CA . ILE A 1 79 ? 15.585 20.182 36.729 1.00 12.19 528 ILE A CA 1
ATOM 588 C C . ILE A 1 79 ? 15.711 19.275 37.982 1.00 10.87 528 ILE A C 1
ATOM 589 O O . ILE A 1 79 ? 16.188 19.723 39.030 1.00 13.05 528 ILE A O 1
ATOM 594 N N . GLN A 1 80 ? 15.284 18.018 37.893 1.00 7.93 529 GLN A N 1
ATOM 595 C CA . GLN A 1 80 ? 15.521 17.075 38.978 1.00 7.53 529 GLN A CA 1
ATOM 596 C C . GLN A 1 80 ? 16.928 16.496 38.842 1.00 6.60 529 GLN A C 1
ATOM 597 O O . GLN A 1 80 ? 17.341 16.174 37.744 1.00 7.01 529 GLN A O 1
ATOM 603 N N . ILE A 1 81 ? 17.642 16.369 39.957 1.00 7.09 530 ILE A N 1
ATOM 604 C CA . ILE A 1 81 ? 19.018 15.834 39.989 1.00 7.79 530 ILE A CA 1
ATOM 605 C C . ILE A 1 81 ? 19.062 14.707 40.994 1.00 7.32 530 ILE A C 1
ATOM 606 O O . ILE A 1 81 ? 18.592 14.864 42.118 1.00 9.04 530 ILE A O 1
ATOM 611 N N . VAL A 1 82 ? 19.688 13.594 40.618 1.00 6.79 531 VAL A N 1
ATOM 612 C CA A VAL A 1 82 ? 19.863 12.463 41.526 0.50 7.62 531 VAL A CA 1
ATOM 613 C CA B VAL A 1 82 ? 19.848 12.443 41.503 0.50 7.32 531 VAL A CA 1
ATOM 614 C C . VAL A 1 82 ? 21.291 11.945 41.409 1.00 7.00 531 VAL A C 1
ATOM 615 O O . VAL A 1 82 ? 21.846 11.883 40.329 1.00 8.76 531 VAL A O 1
ATOM 622 N N . ALA A 1 83 ? 21.881 11.622 42.550 1.00 7.08 532 ALA A N 1
ATOM 623 C CA . ALA A 1 83 ? 23.206 10.998 42.602 1.00 7.05 532 ALA A CA 1
ATOM 624 C C . ALA A 1 83 ? 23.078 9.542 42.979 1.00 7.47 532 ALA A C 1
ATOM 625 O O . ALA A 1 83 ? 22.166 9.180 43.715 1.00 9.49 532 ALA A O 1
ATOM 627 N N . THR A 1 84 ? 23.999 8.726 42.486 1.00 7.51 533 THR A N 1
ATOM 628 C CA . THR A 1 84 ? 23.986 7.296 42.741 1.00 7.70 533 THR A CA 1
ATOM 629 C C . THR A 1 84 ? 25.288 6.851 43.416 1.00 7.41 533 THR A C 1
ATOM 630 O O . THR A 1 84 ? 26.326 7.532 43.383 1.00 7.54 533 THR A O 1
ATOM 634 N N . ARG A 1 85 ? 25.198 5.670 44.010 1.00 7.56 534 ARG A N 1
ATOM 635 C CA . ARG A 1 85 ? 26.344 4.981 44.581 1.00 7.71 534 ARG A CA 1
ATOM 636 C C . ARG A 1 85 ? 26.553 3.658 43.841 1.00 8.13 534 ARG A C 1
ATOM 637 O O . ARG A 1 85 ? 25.672 3.194 43.133 1.00 8.90 534 ARG A O 1
ATOM 645 N N . GLY A 1 86 ? 27.729 3.067 43.984 1.00 8.14 535 GLY A N 1
ATOM 646 C CA . GLY A 1 86 ? 28.193 1.986 43.095 1.00 8.70 535 GLY A CA 1
ATOM 647 C C . GLY A 1 86 ? 27.299 0.773 42.979 1.00 8.92 535 GLY A C 1
ATOM 648 O O . GLY A 1 86 ? 26.940 0.395 41.893 1.00 9.08 535 GLY A O 1
ATOM 662 N N . GLU A 1 88 ? 24.104 0.292 43.954 1.00 9.52 537 GLU A N 1
ATOM 663 C CA . GLU A 1 88 ? 22.829 0.794 43.448 1.00 9.93 537 GLU A CA 1
ATOM 664 C C . GLU A 1 88 ? 22.862 0.949 41.928 1.00 9.03 537 GLU A C 1
ATOM 665 O O . GLU A 1 88 ? 22.005 0.441 41.201 1.00 9.97 537 GLU A O 1
ATOM 671 N N . TYR A 1 89 ? 23.845 1.684 41.444 1.00 8.74 538 TYR A N 1
ATOM 672 C CA . TYR A 1 89 ? 23.939 2.007 40.039 1.00 8.15 538 TYR A CA 1
ATOM 673 C C . TYR A 1 89 ? 24.123 0.746 39.189 1.00 7.54 538 TYR A C 1
ATOM 674 O O . TYR A 1 89 ? 23.461 0.552 38.163 1.00 7.92 538 TYR A O 1
ATOM 683 N N . ILE A 1 90 ? 25.056 -0.116 39.601 1.00 7.96 539 ILE A N 1
ATOM 684 C CA . ILE A 1 90 ? 25.337 -1.315 38.825 1.00 8.87 539 ILE A CA 1
ATOM 685 C C . ILE A 1 90 ? 24.094 -2.208 38.762 1.00 9.35 539 ILE A C 1
ATOM 686 O O . ILE A 1 90 ? 23.767 -2.732 37.708 1.00 10.11 539 ILE A O 1
ATOM 691 N N . HIS A 1 91 ? 23.367 -2.339 39.860 1.00 9.70 540 HIS A N 1
ATOM 692 C CA A HIS A 1 91 ? 22.115 -3.092 39.812 0.50 10.77 540 HIS A CA 1
ATOM 693 C CA B HIS A 1 91 ? 22.126 -3.087 39.835 0.50 11.08 540 HIS A CA 1
ATOM 694 C C . HIS A 1 91 ? 21.133 -2.533 38.802 1.00 11.02 540 HIS A C 1
ATOM 695 O O . HIS A 1 91 ? 20.503 -3.266 38.060 1.00 12.49 540 HIS A O 1
ATOM 708 N N . LEU A 1 92 ? 20.994 -1.218 38.747 1.00 10.27 541 LEU A N 1
ATOM 709 C CA . LEU A 1 92 ? 20.137 -0.628 37.720 1.00 10.07 541 LEU A CA 1
ATOM 710 C C . LEU A 1 92 ? 20.587 -0.910 36.290 1.00 10.00 541 LEU A C 1
ATOM 711 O O . LEU A 1 92 ? 19.746 -1.131 35.416 1.00 10.35 541 LEU A O 1
ATOM 716 N N . THR A 1 93 ? 21.893 -0.923 36.044 1.00 9.87 542 THR A N 1
ATOM 717 C CA . THR A 1 93 ? 22.375 -1.161 34.686 1.00 10.84 542 THR A CA 1
ATOM 718 C C . THR A 1 93 ? 22.031 -2.554 34.172 1.00 11.56 542 THR A C 1
ATOM 719 O O . THR A 1 93 ? 21.982 -2.770 32.961 1.00 13.15 542 THR A O 1
ATOM 723 N N . LYS A 1 94 ? 21.796 -3.484 35.099 1.00 11.57 543 LYS A N 1
ATOM 724 C CA . LYS A 1 94 ? 21.490 -4.870 34.776 1.00 12.47 543 LYS A CA 1
ATOM 725 C C . LYS A 1 94 ? 20.011 -5.173 34.695 1.00 11.19 543 LYS A C 1
ATOM 726 O O . LYS A 1 94 ? 19.648 -6.295 34.402 1.00 12.58 543 LYS A O 1
ATOM 732 N N . SER A 1 95 ? 19.156 -4.185 34.939 1.00 10.01 544 SER A N 1
ATOM 733 C CA . SER A 1 95 ? 17.721 -4.415 34.953 1.00 9.84 544 SER A CA 1
ATOM 734 C C . SER A 1 95 ? 16.961 -3.274 34.316 1.00 10.06 544 SER A C 1
ATOM 735 O O . SER A 1 95 ? 16.724 -2.257 34.978 1.00 9.79 544 SER A O 1
ATOM 738 N N . PRO A 1 96 ? 16.545 -3.455 33.054 1.00 9.50 545 PRO A N 1
ATOM 739 C CA . PRO A 1 96 ? 15.739 -2.412 32.432 1.00 9.61 545 PRO A CA 1
ATOM 740 C C . PRO A 1 96 ? 14.499 -2.018 33.230 1.00 8.71 545 PRO A C 1
ATOM 741 O O . PRO A 1 96 ? 14.142 -0.830 33.305 1.00 8.61 545 PRO A O 1
ATOM 745 N N . SER A 1 97 ? 13.813 -2.992 33.816 1.00 8.86 546 SER A N 1
ATOM 746 C CA . SER A 1 97 ? 12.608 -2.673 34.585 1.00 9.38 546 SER A CA 1
ATOM 747 C C . SER A 1 97 ? 12.953 -1.818 35.812 1.00 8.42 546 SER A C 1
ATOM 748 O O . SER A 1 97 ? 12.252 -0.846 36.106 1.00 9.06 546 SER A O 1
ATOM 751 N N . LYS A 1 98 ? 14.008 -2.178 36.547 1.00 8.61 547 LYS A N 1
ATOM 752 C CA . LYS A 1 98 ? 14.398 -1.379 37.699 1.00 9.09 547 LYS A CA 1
ATOM 753 C C . LYS A 1 98 ? 14.918 -0.011 37.283 1.00 8.41 547 LYS A C 1
ATOM 754 O O . LYS A 1 98 ? 14.660 0.981 37.982 1.00 8.47 547 LYS A O 1
ATOM 760 N N . ALA A 1 99 ? 15.647 0.062 36.171 1.00 8.24 548 ALA A N 1
ATOM 761 C CA . ALA A 1 99 ? 16.178 1.353 35.683 1.00 7.86 548 ALA A CA 1
ATOM 762 C C . ALA A 1 99 ? 15.020 2.303 35.350 1.00 8.01 548 ALA A C 1
ATOM 763 O O . ALA A 1 99 ? 15.056 3.468 35.729 1.00 8.25 548 ALA A O 1
ATOM 765 N N . LEU A 1 100 ? 13.997 1.801 34.662 1.00 8.31 549 LEU A N 1
ATOM 766 C CA . LEU A 1 100 ? 12.846 2.629 34.317 1.00 8.34 549 LEU A CA 1
ATOM 767 C C . LEU A 1 100 ? 12.105 3.074 35.581 1.00 8.34 549 LEU A C 1
ATOM 768 O O . LEU A 1 100 ? 11.709 4.227 35.729 1.00 8.40 549 LEU A O 1
ATOM 773 N N . GLN A 1 101 ? 11.883 2.133 36.496 1.00 8.36 550 GLN A N 1
ATOM 774 C CA . GLN A 1 101 ? 11.210 2.476 37.749 1.00 9.43 550 GLN A CA 1
ATOM 775 C C . GLN A 1 101 ? 11.972 3.547 38.537 1.00 9.14 550 GLN A C 1
ATOM 776 O O . GLN A 1 101 ? 11.375 4.460 39.074 1.00 10.06 550 GLN A O 1
ATOM 782 N N . PHE A 1 102 ? 13.288 3.446 38.551 1.00 9.12 551 PHE A N 1
ATOM 783 C CA . PHE A 1 102 ? 14.126 4.431 39.208 1.00 8.53 551 PHE A CA 1
ATOM 784 C C . PHE A 1 102 ? 13.903 5.830 38.617 1.00 8.76 551 PHE A C 1
ATOM 785 O O . PHE A 1 102 ? 13.771 6.801 39.345 1.00 9.42 551 PHE A O 1
ATOM 793 N N . VAL A 1 103 ? 13.886 5.923 37.289 1.00 7.99 552 VAL A N 1
ATOM 794 C CA . VAL A 1 103 ? 13.652 7.208 36.633 1.00 8.16 552 VAL A CA 1
ATOM 795 C C . VAL A 1 103 ? 12.310 7.795 37.073 1.00 9.22 552 VAL A C 1
ATOM 796 O O . VAL A 1 103 ? 12.222 8.937 37.526 1.00 9.64 552 VAL A O 1
ATOM 800 N N . LEU A 1 104 ? 11.248 7.004 36.957 1.00 9.51 553 LEU A N 1
ATOM 801 C CA . LEU A 1 104 ? 9.926 7.537 37.238 1.00 10.20 553 LEU A CA 1
ATOM 802 C C . LEU A 1 104 ? 9.759 7.864 38.725 1.00 10.93 553 LEU A C 1
ATOM 803 O O . LEU A 1 104 ? 9.065 8.829 39.065 1.00 11.57 553 LEU A O 1
ATOM 808 N N . GLU A 1 105 ? 10.374 7.083 39.610 1.00 12.04 554 GLU A N 1
ATOM 809 C CA A GLU A 1 105 ? 10.235 7.386 41.027 0.50 12.75 554 GLU A CA 1
ATOM 810 C CA B GLU A 1 105 ? 10.367 7.324 41.063 0.50 13.27 554 GLU A CA 1
ATOM 811 C C . GLU A 1 105 ? 10.958 8.686 41.383 1.00 13.05 554 GLU A C 1
ATOM 812 O O . GLU A 1 105 ? 10.605 9.313 42.386 1.00 14.86 554 GLU A O 1
ATOM 823 N N . HIS A 1 106 ? 11.896 9.123 40.539 1.00 12.02 555 HIS A N 1
ATOM 824 C CA . HIS A 1 106 ? 12.582 10.393 40.716 1.00 11.96 555 HIS A CA 1
ATOM 825 C C . HIS A 1 106 ? 12.071 11.523 39.847 1.00 12.38 555 HIS A C 1
ATOM 826 O O . HIS A 1 106 ? 12.703 12.580 39.769 1.00 12.66 555 HIS A O 1
ATOM 833 N N . TYR A 1 107 ? 10.908 11.324 39.240 1.00 12.23 556 TYR A N 1
ATOM 834 C CA . TYR A 1 107 ? 10.258 12.375 38.512 1.00 12.12 556 TYR A CA 1
ATOM 835 C C . TYR A 1 107 ? 8.745 12.249 38.675 1.00 13.20 556 TYR A C 1
ATOM 836 O O . TYR A 1 107 ? 8.009 11.939 37.750 1.00 15.95 556 TYR A O 1
ATOM 845 N N . GLN A 1 108 ? 8.290 12.452 39.886 1.00 12.73 557 GLN A N 1
ATOM 846 C CA . GLN A 1 108 ? 6.864 12.402 40.166 1.00 13.39 557 GLN A CA 1
ATOM 847 C C . GLN A 1 108 ? 6.236 13.773 39.987 1.00 14.08 557 GLN A C 1
ATOM 848 O O . GLN A 1 108 ? 5.195 13.845 39.341 1.00 16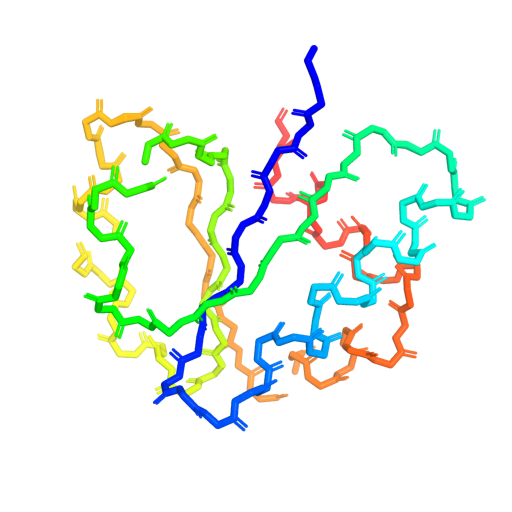.07 557 GLN A O 1
#